Protein AF-A0A0F9C3N3-F1 (afdb_monomer_lite)

pLDDT: mean 95.1, std 3.67, range [66.19, 98.25]

Secondary structure (DSSP, 8-state):
-HHHHHHTT-HHHHHHHHHHHHHHHHHHHHHHHHHGGG-TT---GGGTS--SS---TTT----EEEEEEEEETTEEEEEEEETTS-EEE-SS-S--HHHHHT---PPP-

Sequence (109 aa):
GLWRRCITGDKTALNEMLRYNQGDVRTLEELYVMLRPWIKSHPNMGLYVNSDSEVCPNCGGSELHWKGSYYTPAGKYRSFRCRCGAIGRSRLSGLDKEQRKNLTISVAR

Radius of gyration: 20.92 Å; chains: 1; bounding box: 50×30×50 Å

Foldseek 3Di:
DLVVCVVVPPPVSVVVVVVVVVVVCVVCVVVCLLCQLVDPPAAQCCVVDPDPADAGGRPRHRQWAFDDWDDDLQFIWTWTAHPSRHIDTDPDGPDDPVSNVPHDGDDDD

Organism: NCBI:txid412755

Structure (mmCIF, N/CA/C/O backbone):
data_AF-A0A0F9C3N3-F1
#
_entry.id   AF-A0A0F9C3N3-F1
#
loop_
_atom_site.group_PDB
_atom_site.id
_atom_site.type_symbol
_atom_site.label_atom_id
_atom_site.label_alt_id
_atom_site.label_comp_id
_atom_site.label_asym_id
_atom_site.label_entity_id
_atom_site.label_seq_id
_atom_site.pdbx_PDB_ins_code
_atom_site.Cartn_x
_atom_site.Cartn_y
_atom_site.Cartn_z
_atom_site.occupancy
_atom_site.B_iso_or_equiv
_atom_site.auth_seq_id
_atom_site.auth_comp_id
_atom_site.auth_asym_id
_atom_site.auth_atom_id
_atom_site.pdbx_PDB_model_num
ATOM 1 N N . GLY A 1 1 ? -14.667 8.627 29.059 1.00 91.56 1 GLY A N 1
ATOM 2 C CA . GLY A 1 1 ? -15.054 8.335 27.663 1.00 91.56 1 GLY A CA 1
ATOM 3 C C . GLY A 1 1 ? -15.106 6.837 27.433 1.00 91.56 1 GLY A C 1
ATOM 4 O O . GLY A 1 1 ? -14.368 6.122 28.107 1.00 91.56 1 GLY A O 1
ATOM 5 N N . LEU A 1 2 ? -15.958 6.381 26.508 1.00 94.88 2 LEU A N 1
ATOM 6 C CA . LEU A 1 2 ? -16.224 4.961 26.227 1.00 94.88 2 LEU A CA 1
ATOM 7 C C . LEU A 1 2 ? -14.937 4.140 26.029 1.00 94.88 2 LEU A C 1
ATOM 9 O O . LEU A 1 2 ? -14.725 3.146 26.718 1.00 94.88 2 LEU A O 1
ATOM 13 N N . TRP A 1 3 ? -14.030 4.637 25.187 1.00 94.38 3 TRP A N 1
ATOM 14 C CA . TRP A 1 3 ? -12.734 4.021 24.885 1.00 94.38 3 TRP A CA 1
ATOM 15 C C . TRP A 1 3 ? -11.855 3.790 26.119 1.00 94.38 3 TRP A C 1
ATOM 17 O O . TRP A 1 3 ? -11.323 2.701 26.304 1.00 94.38 3 TRP A O 1
ATOM 27 N N . ARG A 1 4 ? -11.748 4.781 27.015 1.00 97.69 4 ARG A N 1
ATOM 28 C CA . ARG A 1 4 ? -10.952 4.652 28.249 1.00 97.69 4 ARG A CA 1
ATOM 29 C C . ARG A 1 4 ? -11.504 3.550 29.161 1.00 97.69 4 ARG A C 1
ATOM 31 O O . ARG A 1 4 ? -10.716 2.803 29.724 1.00 97.69 4 ARG A O 1
ATOM 38 N N . ARG A 1 5 ? -12.834 3.430 29.276 1.00 97.94 5 ARG A N 1
ATOM 39 C CA . ARG A 1 5 ? -13.481 2.370 30.074 1.00 97.94 5 ARG A CA 1
ATOM 40 C C . ARG A 1 5 ? -13.274 0.980 29.463 1.00 97.94 5 ARG A C 1
ATOM 42 O O . ARG A 1 5 ? -13.073 0.016 30.194 1.00 97.94 5 ARG A O 1
ATOM 49 N N . CYS A 1 6 ? -13.276 0.884 28.131 1.00 97.75 6 CYS A N 1
ATOM 50 C CA . CYS A 1 6 ? -12.969 -0.367 27.433 1.00 97.75 6 CYS A CA 1
ATOM 51 C C . CYS A 1 6 ? -11.539 -0.834 27.730 1.00 97.75 6 CYS A C 1
ATOM 53 O O . CYS A 1 6 ? -11.335 -2.004 28.035 1.00 97.75 6 CYS A O 1
ATOM 55 N N . ILE A 1 7 ? -10.563 0.084 27.710 1.00 97.19 7 ILE A N 1
ATOM 56 C CA . ILE A 1 7 ? -9.154 -0.222 28.019 1.00 97.19 7 ILE A CA 1
ATOM 57 C C . ILE A 1 7 ? -8.997 -0.768 29.445 1.00 97.19 7 ILE A C 1
ATOM 59 O O . ILE A 1 7 ? -8.188 -1.660 29.673 1.00 97.19 7 ILE A O 1
ATOM 63 N N . THR A 1 8 ? -9.786 -0.273 30.400 1.00 97.50 8 THR A N 1
ATOM 64 C CA . THR A 1 8 ? -9.770 -0.758 31.789 1.00 97.50 8 THR A CA 1
ATOM 65 C C . THR A 1 8 ? -10.612 -2.020 32.016 1.00 97.50 8 THR A C 1
ATOM 67 O O . THR A 1 8 ? -10.738 -2.458 33.154 1.00 97.50 8 THR A O 1
ATOM 70 N N . GLY A 1 9 ? -11.208 -2.605 30.969 1.00 97.00 9 GLY A N 1
ATOM 71 C CA . GLY A 1 9 ? -11.948 -3.869 31.055 1.00 97.00 9 GLY A CA 1
ATOM 72 C C . GLY A 1 9 ? -13.383 -3.767 31.583 1.00 97.00 9 GLY A C 1
ATOM 73 O O . GLY A 1 9 ? -13.951 -4.777 31.998 1.00 97.00 9 GLY A O 1
ATOM 74 N N . ASP A 1 10 ? -13.995 -2.578 31.575 1.00 98.25 10 ASP A N 1
ATOM 75 C CA . ASP A 1 10 ? -15.405 -2.412 31.948 1.00 98.25 10 ASP A CA 1
ATOM 76 C C . ASP A 1 10 ? -16.307 -3.190 30.970 1.00 98.25 10 ASP A C 1
ATOM 78 O O . ASP A 1 10 ? -16.443 -2.828 29.798 1.00 98.25 10 ASP A O 1
ATOM 82 N N . LYS A 1 11 ? -16.942 -4.262 31.463 1.00 98.12 11 LYS A N 1
ATOM 83 C CA . LYS A 1 11 ? -17.799 -5.152 30.664 1.00 98.12 11 LYS A CA 1
ATOM 84 C C . LYS A 1 11 ? -18.973 -4.422 30.015 1.00 98.12 11 LYS A C 1
ATOM 86 O O . LYS A 1 11 ? -19.327 -4.731 28.880 1.00 98.12 11 LYS A O 1
ATOM 91 N N . THR A 1 12 ? -19.572 -3.458 30.708 1.00 97.88 12 THR A N 1
ATOM 92 C CA . THR A 1 12 ? -20.707 -2.695 30.178 1.00 97.88 12 THR A CA 1
ATOM 93 C C . THR A 1 12 ? -20.246 -1.814 29.023 1.00 97.88 12 THR A C 1
ATOM 95 O O . THR A 1 12 ? -20.877 -1.804 27.968 1.00 97.88 12 THR A O 1
ATOM 98 N N . ALA A 1 13 ? -19.098 -1.150 29.180 1.00 98.06 13 ALA A N 1
ATOM 99 C CA . ALA A 1 13 ? -18.490 -0.353 28.118 1.00 98.06 13 ALA A CA 1
ATOM 100 C C . ALA A 1 13 ? -18.079 -1.205 26.903 1.00 98.06 13 ALA A C 1
ATOM 102 O O . ALA A 1 13 ? -18.280 -0.784 25.767 1.00 98.06 13 ALA A O 1
ATOM 103 N N . LEU A 1 14 ? -17.538 -2.406 27.125 1.00 98.06 14 LEU A N 1
ATOM 104 C CA . LEU A 1 14 ? -17.178 -3.332 26.047 1.00 98.06 14 LEU A CA 1
ATOM 105 C C . LEU A 1 14 ? -18.409 -3.799 25.257 1.00 98.06 14 LEU A C 1
ATOM 107 O O . LEU A 1 14 ? -18.368 -3.823 24.029 1.00 98.06 14 LEU A O 1
ATOM 111 N N . ASN A 1 15 ? -19.517 -4.107 25.937 1.00 98.00 15 ASN A N 1
ATOM 112 C CA . ASN A 1 15 ? -20.776 -4.477 25.283 1.00 98.00 15 ASN A CA 1
ATOM 113 C C . ASN A 1 15 ? -21.365 -3.318 24.463 1.00 98.00 15 ASN A C 1
ATOM 115 O O . ASN A 1 15 ? -21.854 -3.528 23.352 1.00 98.00 15 ASN A O 1
ATOM 119 N N . GLU A 1 16 ? -21.294 -2.094 24.991 1.00 97.38 16 GLU A N 1
ATOM 120 C CA . GLU A 1 16 ? -21.704 -0.875 24.286 1.00 97.38 16 GLU A CA 1
ATOM 121 C C . GLU A 1 16 ? -20.854 -0.656 23.022 1.00 97.38 16 GLU A C 1
ATOM 123 O O . GLU A 1 16 ? -21.399 -0.481 21.931 1.00 97.38 16 GLU A O 1
ATOM 128 N N . MET A 1 17 ? -19.527 -0.763 23.147 1.00 97.00 17 MET A N 1
ATOM 129 C CA . MET A 1 17 ? -18.583 -0.636 22.033 1.00 97.00 17 MET A CA 1
ATOM 130 C C . MET A 1 17 ? -18.803 -1.713 20.962 1.00 97.00 17 MET A C 1
ATOM 132 O O . MET A 1 17 ? -18.757 -1.416 19.770 1.00 97.00 17 MET A O 1
ATOM 136 N N . LEU A 1 18 ? -19.073 -2.958 21.366 1.00 96.31 18 LEU A N 1
ATOM 137 C CA . LEU A 1 18 ? -19.377 -4.047 20.440 1.00 96.31 18 LEU A CA 1
ATOM 138 C C . LEU A 1 18 ? -20.634 -3.745 19.619 1.00 96.31 18 LEU A C 1
ATOM 140 O O . LEU A 1 18 ? -20.596 -3.847 18.394 1.00 96.31 18 LEU A O 1
ATOM 144 N N . ARG A 1 19 ? -21.735 -3.352 20.274 1.00 95.62 19 ARG A N 1
ATOM 145 C CA . ARG A 1 19 ? -22.994 -3.023 19.586 1.00 95.62 19 ARG A CA 1
ATOM 146 C C . ARG A 1 19 ? -22.807 -1.862 18.608 1.00 95.62 19 ARG A C 1
ATOM 148 O O . ARG A 1 19 ? -23.320 -1.933 17.495 1.00 95.62 19 ARG A O 1
ATOM 155 N N . TYR A 1 20 ? -22.072 -0.828 19.013 1.00 94.00 20 TYR A N 1
ATOM 156 C CA . TYR A 1 20 ? -21.741 0.308 18.156 1.00 94.00 20 TYR A CA 1
ATOM 157 C C . TYR A 1 20 ? -20.942 -0.143 16.916 1.00 94.00 20 TYR A C 1
ATOM 159 O O . TYR A 1 20 ? -21.389 0.046 15.786 1.00 94.00 20 TYR A O 1
ATOM 167 N N . ASN A 1 21 ? -19.831 -0.861 17.116 1.00 94.50 21 ASN A N 1
ATOM 168 C CA . ASN A 1 21 ? -18.951 -1.287 16.023 1.00 94.50 21 ASN A CA 1
ATOM 169 C C . ASN A 1 21 ? -19.601 -2.297 15.062 1.00 94.50 21 ASN A C 1
ATOM 171 O O . ASN A 1 21 ? -19.241 -2.345 13.889 1.00 94.50 21 ASN A O 1
ATOM 175 N N . GLN A 1 22 ? -20.569 -3.099 15.519 1.00 95.19 22 GLN A N 1
ATOM 176 C CA . GLN A 1 22 ? -21.353 -3.967 14.631 1.00 95.19 22 GLN A CA 1
ATOM 177 C C . GLN A 1 22 ? -22.152 -3.165 13.590 1.00 95.19 22 GLN A C 1
ATOM 179 O O . GLN A 1 22 ? -22.286 -3.613 12.450 1.00 95.19 22 GLN A O 1
ATOM 184 N N . GLY A 1 23 ? -22.677 -1.996 13.970 1.00 93.56 23 GLY A N 1
ATOM 185 C CA . GLY A 1 23 ? -23.342 -1.069 13.052 1.00 93.56 23 GLY A CA 1
ATOM 186 C C . GLY A 1 23 ? -22.356 -0.403 12.092 1.00 93.56 23 GLY A C 1
ATOM 187 O O . GLY A 1 23 ? -22.612 -0.367 10.886 1.00 93.56 23 GLY A O 1
ATOM 188 N N . ASP A 1 24 ? -21.206 0.040 12.606 1.00 93.56 24 ASP A N 1
ATOM 189 C CA . ASP A 1 24 ? -20.147 0.661 11.802 1.00 93.56 24 ASP A CA 1
ATOM 190 C C . ASP A 1 24 ? -19.626 -0.284 10.717 1.00 93.56 24 ASP A C 1
ATOM 192 O O . ASP A 1 24 ? -19.532 0.122 9.564 1.00 93.56 24 ASP A O 1
ATOM 196 N N . VAL A 1 25 ? -19.356 -1.555 11.038 1.00 92.88 25 VAL A N 1
ATOM 197 C CA . VAL A 1 25 ? -18.879 -2.535 10.043 1.00 92.88 25 VAL A CA 1
ATOM 198 C C . VAL A 1 25 ? -19.839 -2.635 8.860 1.00 92.88 25 VAL A C 1
ATOM 200 O O . VAL A 1 25 ? -19.401 -2.571 7.717 1.00 92.88 25 VAL A O 1
ATOM 203 N N . ARG A 1 26 ? -21.148 -2.739 9.121 1.00 91.81 26 ARG A N 1
ATOM 204 C CA . ARG A 1 26 ? -22.164 -2.843 8.061 1.00 91.81 26 ARG A CA 1
ATOM 205 C C . ARG A 1 26 ? -22.282 -1.557 7.250 1.00 91.81 26 ARG A C 1
ATOM 207 O O . ARG A 1 26 ? -22.450 -1.607 6.041 1.00 91.81 26 ARG A O 1
ATOM 214 N N . THR A 1 27 ? -22.201 -0.411 7.918 1.00 93.56 27 THR A N 1
ATOM 215 C CA . THR A 1 27 ? -22.389 0.900 7.282 1.00 93.56 27 THR A CA 1
ATOM 216 C C . THR A 1 27 ? -21.166 1.314 6.461 1.00 93.56 27 THR A C 1
ATOM 218 O O . THR A 1 27 ? -21.293 1.984 5.441 1.00 93.56 27 THR A O 1
ATOM 221 N N . LEU A 1 28 ? -19.967 0.924 6.898 1.00 95.88 28 LEU A N 1
ATOM 222 C CA . LEU A 1 28 ? -18.700 1.369 6.320 1.00 95.88 28 LEU A CA 1
ATOM 223 C C . LEU A 1 28 ? -18.066 0.347 5.375 1.00 95.88 28 LEU A C 1
ATOM 225 O O . LEU A 1 28 ? -17.009 0.637 4.822 1.00 95.88 28 LEU A O 1
ATOM 229 N N . GLU A 1 29 ? -18.673 -0.820 5.159 1.00 94.62 29 GLU A N 1
ATOM 230 C CA . GLU A 1 29 ? -18.131 -1.846 4.260 1.00 94.62 29 GLU A CA 1
ATOM 231 C C . GLU A 1 29 ? -17.955 -1.315 2.829 1.00 94.62 29 GLU A C 1
ATOM 233 O O . GLU A 1 29 ? -16.866 -1.401 2.254 1.00 94.62 29 GLU A O 1
ATOM 238 N N . GLU A 1 30 ? -18.992 -0.691 2.271 1.00 93.88 30 GLU A N 1
ATOM 239 C CA . GLU A 1 30 ? -18.935 -0.104 0.928 1.00 93.88 30 GLU A CA 1
ATOM 240 C C . GLU A 1 30 ? -17.903 1.023 0.857 1.00 93.88 30 GLU A C 1
ATOM 242 O O . GLU A 1 30 ? -17.111 1.103 -0.087 1.00 93.88 30 GLU A O 1
ATOM 247 N N . LEU A 1 31 ? -17.850 1.861 1.898 1.00 95.50 31 LEU A N 1
ATOM 248 C CA . LEU A 1 31 ? -16.855 2.921 1.996 1.00 95.50 31 LEU A CA 1
ATOM 249 C C . LEU A 1 31 ? -15.436 2.349 2.057 1.00 95.50 31 LEU A C 1
ATOM 251 O O . LEU A 1 31 ? -14.544 2.862 1.386 1.00 95.50 31 LEU A O 1
ATOM 255 N N . TYR A 1 32 ? -15.215 1.272 2.806 1.00 95.38 32 TYR A N 1
ATOM 256 C CA . TYR A 1 32 ? -13.934 0.579 2.859 1.00 95.38 32 TYR A CA 1
ATOM 257 C C . TYR A 1 32 ? -13.536 0.038 1.483 1.00 95.38 32 TYR A C 1
ATOM 259 O O . TYR A 1 32 ? -12.399 0.234 1.051 1.00 95.38 32 TYR A O 1
ATOM 267 N N . VAL A 1 33 ? -14.465 -0.595 0.760 1.00 94.44 33 VAL A N 1
ATOM 268 C CA . VAL A 1 33 ? -14.234 -1.103 -0.602 1.00 94.44 33 VAL A CA 1
ATOM 269 C C . VAL A 1 33 ? -13.870 0.024 -1.564 1.00 94.44 33 VAL A C 1
ATOM 271 O O . VAL A 1 33 ? -12.970 -0.159 -2.388 1.00 94.44 33 VAL A O 1
ATOM 274 N N . MET A 1 34 ? -14.517 1.184 -1.438 1.00 95.38 34 MET A N 1
ATOM 275 C CA . MET A 1 34 ? -14.145 2.375 -2.193 1.00 95.38 34 MET A CA 1
ATOM 276 C C . MET A 1 34 ? -12.758 2.863 -1.785 1.00 95.38 34 MET A C 1
ATOM 278 O O . MET A 1 34 ? -11.926 3.053 -2.656 1.00 95.38 34 MET A O 1
ATOM 282 N N . LEU A 1 35 ? -12.465 3.012 -0.492 1.00 96.56 35 LEU A N 1
ATOM 283 C CA . LEU A 1 35 ? -11.239 3.649 -0.002 1.00 96.56 35 LEU A CA 1
ATOM 284 C C . LEU A 1 35 ? -9.980 2.773 -0.065 1.00 96.56 35 LEU A C 1
ATOM 286 O O . LEU A 1 35 ? -8.874 3.316 -0.149 1.00 96.56 35 LEU A O 1
ATOM 290 N N . ARG A 1 36 ? -10.104 1.437 -0.060 1.00 96.06 36 ARG A N 1
ATOM 291 C CA . ARG A 1 36 ? -8.958 0.504 -0.031 1.00 96.06 36 ARG A CA 1
ATOM 292 C C . ARG A 1 36 ? -7.848 0.768 -1.059 1.00 96.06 36 ARG A C 1
ATOM 294 O O . ARG A 1 36 ? -6.700 0.509 -0.703 1.00 96.06 36 ARG A O 1
ATOM 301 N N . PRO A 1 37 ? -8.089 1.284 -2.286 1.00 96.94 37 PRO A N 1
ATOM 302 C CA . PRO A 1 37 ? -7.025 1.605 -3.238 1.00 96.94 37 PRO A CA 1
ATOM 303 C C . PRO A 1 37 ? -6.063 2.693 -2.749 1.00 96.94 37 PRO A C 1
ATOM 305 O O . PRO A 1 37 ? -4.929 2.756 -3.219 1.00 96.94 37 PRO A O 1
ATOM 308 N N . TRP A 1 38 ? -6.513 3.541 -1.820 1.00 96.50 38 TRP A N 1
ATOM 309 C CA . TRP A 1 38 ? -5.760 4.667 -1.265 1.00 96.50 38 TRP A CA 1
ATOM 310 C C . TRP A 1 38 ? -5.202 4.395 0.141 1.00 96.50 38 TRP A C 1
ATOM 312 O O . TRP A 1 38 ? -4.418 5.196 0.655 1.00 96.50 38 TRP A O 1
ATOM 322 N N . ILE A 1 39 ? -5.565 3.268 0.767 1.00 95.69 39 ILE A N 1
ATOM 323 C CA . ILE A 1 39 ? -5.059 2.882 2.090 1.00 95.69 39 ILE A CA 1
ATOM 324 C C . ILE A 1 39 ? -3.577 2.506 1.982 1.00 95.69 39 ILE A C 1
ATOM 326 O O . ILE A 1 39 ? -3.195 1.550 1.302 1.00 95.69 39 ILE A O 1
ATOM 330 N N . LYS A 1 40 ? -2.727 3.251 2.694 1.00 93.00 40 LYS A N 1
ATOM 331 C CA . LYS A 1 40 ? -1.301 2.932 2.837 1.00 93.00 40 LYS A CA 1
ATOM 332 C C . LYS A 1 40 ? -1.147 1.659 3.671 1.00 93.00 40 LYS A C 1
ATOM 334 O O . LYS A 1 40 ? -1.825 1.507 4.681 1.00 93.00 40 LYS A O 1
ATOM 339 N N . SER A 1 41 ? -0.241 0.773 3.264 1.00 92.38 41 SER A N 1
ATOM 340 C CA . SER A 1 41 ? 0.010 -0.507 3.949 1.00 92.38 41 SER A CA 1
ATOM 341 C C . SER A 1 41 ? -1.226 -1.413 4.059 1.00 92.38 41 SER A C 1
ATOM 343 O O . SER A 1 41 ? -1.369 -2.154 5.029 1.00 92.38 41 SER A O 1
ATOM 345 N N . HIS A 1 42 ? -2.125 -1.358 3.069 1.00 95.75 42 HIS A N 1
ATOM 346 C CA . HIS A 1 42 ? -3.243 -2.299 2.965 1.00 95.75 42 HIS A CA 1
ATOM 347 C C . HIS A 1 42 ? -2.723 -3.753 2.895 1.00 95.75 42 HIS A C 1
ATOM 349 O O . HIS A 1 42 ? -1.692 -3.986 2.249 1.00 95.75 42 HIS A O 1
ATOM 355 N N . PRO A 1 43 ? -3.376 -4.725 3.569 1.00 95.25 43 PRO A N 1
ATOM 356 C CA . PRO A 1 43 ? -2.978 -6.126 3.503 1.00 95.25 43 PRO A CA 1
ATOM 357 C C . PRO A 1 43 ? -2.878 -6.607 2.060 1.00 95.25 43 PRO A C 1
ATOM 359 O O . PRO A 1 43 ? -3.801 -6.426 1.276 1.00 95.25 43 PRO A O 1
ATOM 362 N N . ASN A 1 44 ? -1.769 -7.254 1.706 1.00 95.94 44 ASN A N 1
ATOM 363 C CA . ASN A 1 44 ? -1.591 -7.723 0.340 1.00 95.94 44 ASN A CA 1
ATOM 364 C C . ASN A 1 44 ? -2.545 -8.891 0.048 1.00 95.94 44 ASN A C 1
ATOM 366 O O . ASN A 1 44 ? -2.265 -10.035 0.403 1.00 95.94 44 ASN A O 1
ATOM 370 N N . MET A 1 45 ? -3.648 -8.596 -0.639 1.00 96.44 45 MET A N 1
ATOM 371 C CA . MET A 1 45 ? -4.670 -9.559 -1.043 1.00 96.44 45 MET A CA 1
ATOM 372 C C . MET A 1 45 ? -4.113 -10.679 -1.920 1.00 96.44 45 MET A C 1
ATOM 374 O O . MET A 1 45 ? -4.641 -11.784 -1.887 1.00 96.44 45 MET A O 1
ATOM 378 N N . GLY A 1 46 ? -3.012 -10.444 -2.639 1.00 95.38 46 GLY A N 1
ATOM 379 C CA . GLY A 1 46 ? -2.340 -11.482 -3.421 1.00 95.38 46 GLY A CA 1
ATOM 380 C C . GLY A 1 46 ? -1.777 -12.637 -2.587 1.00 95.38 46 GLY A C 1
ATOM 381 O O . GLY A 1 46 ? -1.477 -13.679 -3.149 1.00 95.38 46 GLY A O 1
ATOM 382 N N . LEU A 1 47 ? -1.659 -12.487 -1.262 1.00 94.88 47 LEU A N 1
ATOM 383 C CA . LEU A 1 47 ? -1.305 -13.592 -0.359 1.00 94.88 47 LEU A CA 1
ATOM 384 C C . LEU A 1 47 ? -2.481 -14.535 -0.067 1.00 94.88 47 LEU A C 1
ATOM 386 O O . LEU A 1 47 ? -2.261 -15.652 0.387 1.00 94.88 47 LEU A O 1
ATOM 390 N N . TYR A 1 48 ? -3.714 -14.077 -0.289 1.00 95.38 48 TYR A N 1
ATOM 391 C CA . TYR A 1 48 ? -4.944 -14.783 0.086 1.00 95.38 48 TYR A CA 1
ATOM 392 C C . TYR A 1 48 ? -5.779 -15.211 -1.125 1.00 95.38 48 TYR A C 1
ATOM 394 O O . TYR A 1 48 ? -6.820 -15.845 -0.970 1.00 95.38 48 TYR A O 1
ATOM 402 N N . VAL A 1 49 ? -5.339 -14.853 -2.332 1.00 93.50 49 VAL A N 1
ATOM 403 C CA . VAL A 1 49 ? -5.980 -15.227 -3.592 1.00 93.50 49 VAL A CA 1
ATOM 404 C C . VAL A 1 49 ? -5.104 -16.277 -4.265 1.00 93.50 49 VAL A C 1
ATOM 406 O O . VAL A 1 49 ? -3.958 -15.996 -4.608 1.00 93.50 49 VAL A O 1
ATOM 409 N N . ASN A 1 50 ? -5.645 -17.477 -4.479 1.00 90.88 50 ASN A N 1
ATOM 410 C CA . ASN A 1 50 ? -4.980 -18.510 -5.274 1.00 90.88 50 ASN A CA 1
ATOM 411 C C . ASN A 1 50 ? -5.020 -18.099 -6.752 1.00 90.88 50 ASN A C 1
ATOM 413 O O . ASN A 1 50 ? -6.039 -18.263 -7.419 1.00 90.88 50 ASN A O 1
ATOM 417 N N . SER A 1 51 ? -3.929 -17.513 -7.239 1.00 90.19 51 SER A N 1
ATOM 418 C CA . SER A 1 51 ? -3.784 -17.038 -8.614 1.00 90.19 51 SER A CA 1
ATOM 419 C C . SER A 1 51 ? -2.382 -17.345 -9.128 1.00 90.19 51 SER A C 1
ATOM 421 O O . SER A 1 51 ? -1.399 -16.992 -8.481 1.00 90.19 51 SER A O 1
ATOM 423 N N . ASP A 1 52 ? -2.296 -17.906 -10.334 1.00 91.69 52 ASP A N 1
ATOM 424 C CA . ASP A 1 52 ? -1.031 -18.095 -11.063 1.00 91.69 52 ASP A CA 1
ATOM 425 C C . ASP A 1 52 ? -0.584 -16.822 -11.811 1.00 91.69 52 ASP A C 1
ATOM 427 O O . ASP A 1 52 ? 0.420 -16.806 -12.520 1.00 91.69 52 ASP A O 1
ATOM 431 N N . SER A 1 53 ? -1.352 -15.737 -11.684 1.00 92.44 53 SER A N 1
ATOM 432 C CA . SER A 1 53 ? -1.134 -14.452 -12.355 1.00 92.44 53 SER A CA 1
ATOM 433 C C . SER A 1 53 ? -0.897 -13.307 -11.370 1.00 92.44 53 SER A C 1
ATOM 435 O O . SER A 1 53 ? -1.304 -13.368 -10.207 1.00 92.44 53 SER A O 1
ATOM 437 N N . GLU A 1 54 ? -0.280 -12.224 -11.856 1.00 95.12 54 GLU A N 1
ATOM 438 C CA . GLU A 1 54 ? -0.116 -10.978 -11.099 1.00 95.12 54 GLU A CA 1
ATOM 439 C C . GLU A 1 54 ? -1.488 -10.382 -10.733 1.00 95.12 54 GLU A C 1
ATOM 441 O O . GLU A 1 54 ? -2.311 -10.104 -11.607 1.00 95.12 54 GLU A O 1
ATOM 446 N N . VAL A 1 55 ? -1.716 -10.139 -9.440 1.00 97.31 55 VAL A N 1
ATOM 447 C CA . VAL A 1 55 ? -2.954 -9.539 -8.922 1.00 97.31 55 VAL A CA 1
ATOM 448 C C . VAL A 1 55 ? -2.686 -8.255 -8.147 1.00 97.31 55 VAL A C 1
ATOM 450 O O . VAL A 1 55 ? -1.595 -8.013 -7.627 1.00 97.31 55 VAL A O 1
ATOM 453 N N . CYS A 1 56 ? -3.708 -7.410 -8.060 1.00 97.38 56 CYS A N 1
ATOM 454 C CA . CYS A 1 56 ? -3.661 -6.181 -7.288 1.00 97.38 56 CYS A CA 1
ATOM 455 C C . CYS A 1 56 ? -3.537 -6.500 -5.788 1.00 97.38 56 CYS A C 1
ATOM 457 O O . CYS A 1 56 ? -4.386 -7.220 -5.258 1.00 97.38 56 CYS A O 1
ATOM 459 N N . PRO A 1 57 ? -2.574 -5.904 -5.062 1.00 97.00 57 PRO A N 1
ATOM 460 C CA . PRO A 1 57 ? -2.440 -6.132 -3.630 1.00 97.00 57 PRO A CA 1
ATOM 461 C C . PRO A 1 57 ? -3.618 -5.562 -2.833 1.00 97.00 57 PRO A C 1
ATOM 463 O O . PRO A 1 57 ? -3.869 -6.044 -1.743 1.00 97.00 57 PRO A O 1
ATOM 466 N N . ASN A 1 58 ? -4.367 -4.587 -3.362 1.00 97.56 58 ASN A N 1
ATOM 467 C CA . ASN A 1 58 ? -5.470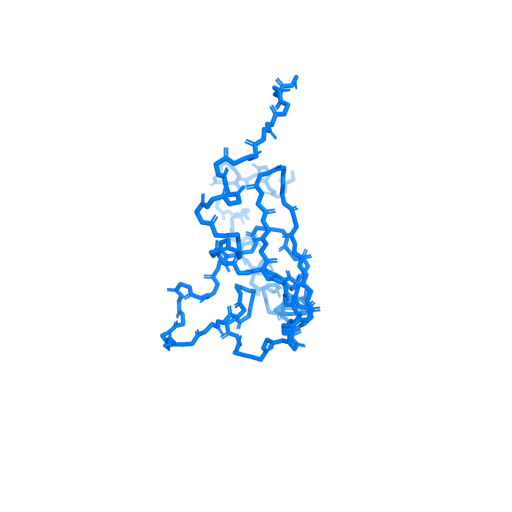 -3.958 -2.631 1.00 97.56 58 ASN A CA 1
ATOM 468 C C . ASN A 1 58 ? -6.818 -4.664 -2.827 1.00 97.56 58 ASN A C 1
ATOM 470 O O . ASN A 1 58 ? -7.668 -4.602 -1.946 1.00 97.56 58 ASN A O 1
ATOM 474 N N . CYS A 1 59 ? -7.065 -5.285 -3.986 1.00 96.81 59 CYS A N 1
ATOM 475 C CA . CYS A 1 59 ? -8.364 -5.910 -4.280 1.00 96.81 59 CYS A CA 1
ATOM 476 C C . CYS A 1 59 ? -8.301 -7.368 -4.741 1.00 96.81 59 CYS A C 1
ATOM 478 O O . CYS A 1 59 ? -9.354 -7.971 -4.904 1.00 96.81 59 CYS A O 1
ATOM 480 N N . GLY A 1 60 ? -7.116 -7.922 -5.006 1.00 96.69 60 GLY A N 1
ATOM 481 C CA . GLY A 1 60 ? -6.961 -9.284 -5.526 1.00 96.69 60 GLY A CA 1
ATOM 482 C C . GLY A 1 60 ? -7.327 -9.465 -7.006 1.00 96.69 60 GLY A C 1
ATOM 483 O O . GLY A 1 60 ? -7.172 -10.557 -7.535 1.00 96.69 60 GLY A O 1
ATOM 484 N N . GLY A 1 61 ? -7.789 -8.417 -7.696 1.00 96.25 61 GLY A N 1
ATOM 485 C CA . GLY A 1 61 ? -8.143 -8.486 -9.116 1.00 96.25 61 GLY A CA 1
ATOM 486 C C . GLY A 1 61 ? -6.921 -8.548 -10.038 1.00 96.25 61 GLY A C 1
ATOM 487 O O . GLY A 1 61 ? -5.903 -7.911 -9.765 1.00 96.25 61 GLY A O 1
ATOM 488 N N . SER A 1 62 ? -7.043 -9.265 -11.156 1.00 95.94 62 SER A N 1
ATOM 489 C CA . SER A 1 62 ? -5.995 -9.448 -12.179 1.00 95.94 62 SER A CA 1
ATOM 490 C C . SER A 1 62 ? -5.951 -8.342 -13.241 1.00 95.94 62 SER A C 1
ATOM 492 O O . SER A 1 62 ? -5.062 -8.306 -14.091 1.00 95.94 62 SER A O 1
ATOM 494 N N . GLU A 1 63 ? -6.894 -7.402 -13.202 1.00 96.75 63 GLU A N 1
ATOM 495 C CA . GLU A 1 63 ? -6.996 -6.323 -14.181 1.00 96.75 63 GLU A CA 1
ATOM 496 C C . GLU A 1 63 ? -6.001 -5.195 -13.906 1.00 96.75 63 GLU A C 1
ATOM 498 O O . GLU A 1 63 ? -6.328 -4.160 -13.309 1.00 96.75 63 GLU A O 1
ATOM 503 N N . LEU A 1 64 ? -4.755 -5.437 -14.313 1.00 97.75 64 LEU A N 1
ATOM 504 C CA . LEU A 1 64 ? -3.617 -4.550 -14.112 1.00 97.75 64 LEU A CA 1
ATOM 505 C C . LEU A 1 64 ? -3.193 -3.897 -15.432 1.00 97.75 64 LEU A C 1
ATOM 507 O O . LEU A 1 64 ? -2.715 -4.556 -16.355 1.00 97.75 64 LEU A O 1
ATOM 511 N N . HIS A 1 65 ? -3.294 -2.571 -15.507 1.00 97.81 65 HIS A N 1
ATOM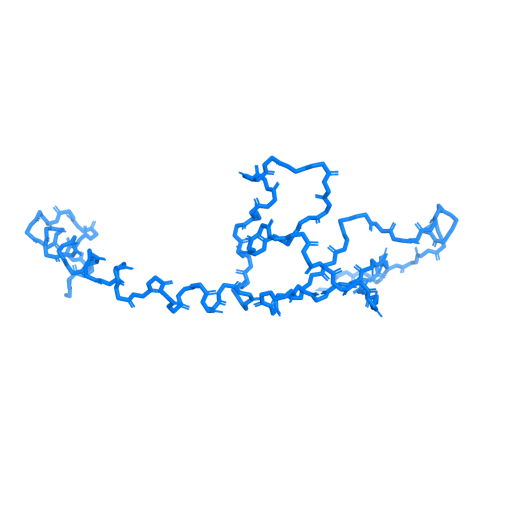 512 C CA . HIS A 1 65 ? -2.808 -1.802 -16.649 1.00 97.81 65 HIS A CA 1
ATOM 513 C C . HIS A 1 65 ? -1.366 -1.344 -16.412 1.00 97.81 65 HIS A C 1
ATOM 515 O O . HIS A 1 65 ? -1.118 -0.333 -15.750 1.00 97.81 65 HIS A O 1
ATOM 521 N N . TRP A 1 66 ? -0.407 -2.086 -16.966 1.00 97.25 66 TRP A N 1
ATOM 522 C CA . TRP A 1 66 ? 1.028 -1.809 -16.865 1.00 97.25 66 TRP A CA 1
ATOM 523 C C . TRP A 1 66 ? 1.484 -0.797 -17.920 1.00 97.25 66 TRP A C 1
ATOM 525 O O . TRP A 1 66 ? 1.629 -1.152 -19.088 1.00 97.25 66 TRP A O 1
ATOM 535 N N . LYS A 1 67 ? 1.718 0.460 -17.529 1.00 91.00 67 LYS A N 1
ATOM 536 C CA . LYS A 1 67 ? 2.140 1.523 -18.468 1.00 91.00 67 LYS A CA 1
ATOM 537 C C . LYS A 1 67 ? 3.234 2.459 -17.941 1.00 91.00 67 LYS A C 1
ATOM 539 O O . LYS A 1 67 ? 3.614 3.384 -18.650 1.00 91.00 67 LYS A O 1
ATOM 544 N N . GLY A 1 68 ? 3.757 2.242 -16.733 1.00 93.94 68 GLY A N 1
ATOM 545 C CA . GLY A 1 68 ? 4.740 3.148 -16.135 1.00 93.94 68 GLY A CA 1
ATOM 546 C C . GLY A 1 68 ? 5.957 2.457 -15.529 1.00 93.94 68 GLY A C 1
ATOM 547 O O . GLY A 1 68 ? 6.105 1.233 -15.558 1.00 93.94 68 GLY A O 1
ATOM 548 N N . SER A 1 69 ? 6.843 3.276 -14.966 1.00 96.88 69 SER A N 1
ATOM 549 C CA . SER A 1 69 ? 7.948 2.835 -14.117 1.00 96.88 69 SER A CA 1
ATOM 550 C C . SER A 1 69 ? 7.873 3.534 -12.762 1.00 96.88 69 SER A C 1
ATOM 552 O O . SER A 1 69 ? 7.548 4.715 -12.684 1.00 96.88 69 SER A O 1
ATOM 554 N N . TYR A 1 70 ? 8.187 2.802 -11.701 1.00 97.38 70 TYR A N 1
ATOM 555 C CA . TYR A 1 70 ? 8.397 3.323 -10.357 1.00 97.38 70 TYR A CA 1
ATOM 556 C C . TYR A 1 70 ? 9.877 3.210 -10.007 1.00 97.38 70 TYR A C 1
ATOM 558 O O . TYR A 1 70 ? 10.480 2.155 -10.216 1.00 97.38 70 TYR A O 1
ATOM 566 N N . TYR A 1 71 ? 10.448 4.277 -9.459 1.00 96.31 71 TYR A N 1
ATOM 567 C CA . TYR A 1 71 ? 11.865 4.353 -9.132 1.00 96.31 71 TYR A CA 1
ATOM 568 C C . TYR A 1 71 ? 12.068 4.466 -7.622 1.00 96.31 71 TYR A C 1
ATOM 570 O O . TYR A 1 71 ? 11.343 5.178 -6.931 1.00 96.31 71 TYR A O 1
ATOM 578 N N . THR A 1 72 ? 13.071 3.757 -7.121 1.00 94.56 72 THR A N 1
ATOM 579 C CA . THR A 1 72 ? 13.669 3.962 -5.796 1.00 94.56 72 THR A CA 1
ATOM 580 C C . THR A 1 72 ? 15.121 4.406 -5.995 1.00 94.56 72 THR A C 1
ATOM 582 O O . THR A 1 72 ? 15.616 4.303 -7.120 1.00 94.56 72 THR A O 1
ATOM 585 N N . PRO A 1 73 ? 15.849 4.842 -4.947 1.00 93.56 73 PRO A N 1
ATOM 586 C CA . PRO A 1 73 ? 17.238 5.289 -5.101 1.00 93.56 73 PRO A CA 1
ATOM 587 C C . PRO A 1 73 ? 18.162 4.298 -5.826 1.00 93.56 73 PRO A C 1
ATOM 589 O O . PRO A 1 73 ? 19.097 4.719 -6.492 1.00 93.56 73 PRO A O 1
ATOM 592 N N . ALA A 1 74 ? 17.879 2.992 -5.738 1.00 93.81 74 ALA A N 1
ATOM 593 C CA . ALA A 1 74 ? 18.645 1.943 -6.413 1.00 93.81 74 ALA A CA 1
ATOM 594 C C . ALA A 1 74 ? 17.774 0.927 -7.177 1.00 93.81 74 ALA A C 1
ATOM 596 O O . ALA A 1 74 ? 18.126 -0.248 -7.290 1.00 93.81 74 ALA A O 1
ATOM 597 N N . GLY A 1 75 ? 16.594 1.322 -7.663 1.00 95.56 75 GLY A N 1
ATOM 598 C CA . GLY A 1 75 ? 15.681 0.374 -8.302 1.00 95.56 75 GLY A CA 1
ATOM 599 C C . GLY A 1 75 ? 14.750 0.999 -9.327 1.00 95.56 75 GLY A C 1
ATOM 600 O O . GLY A 1 75 ? 1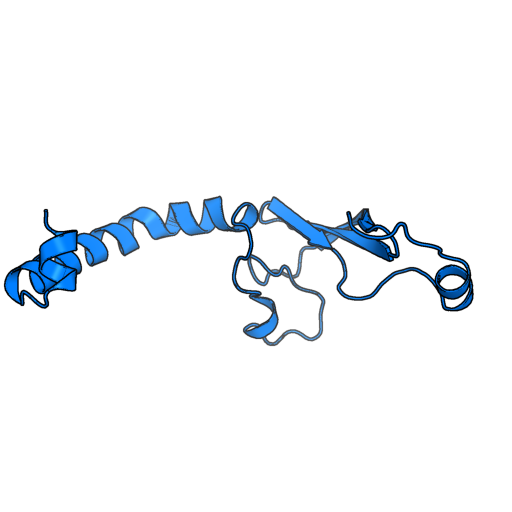4.314 2.135 -9.179 1.00 95.56 75 GLY A O 1
ATOM 601 N N . LYS A 1 76 ? 14.406 0.212 -10.349 1.00 97.44 76 LYS A N 1
ATOM 602 C CA . LYS A 1 76 ? 13.389 0.526 -11.355 1.00 97.44 76 LYS A CA 1
ATOM 603 C C . LYS A 1 76 ? 12.412 -0.636 -11.417 1.00 97.44 76 LYS A C 1
ATOM 605 O O . LYS A 1 76 ? 12.822 -1.774 -11.604 1.00 97.44 76 LYS A O 1
ATOM 610 N N . TYR A 1 77 ? 11.128 -0.359 -11.282 1.00 98.06 77 TYR A N 1
ATOM 611 C CA . TYR A 1 77 ? 10.062 -1.356 -11.242 1.00 98.06 77 TYR A CA 1
ATOM 612 C C . TYR A 1 77 ? 9.004 -0.983 -12.268 1.00 98.06 77 TYR A C 1
ATOM 614 O O . TYR A 1 77 ? 8.777 0.202 -12.501 1.00 98.06 77 TYR A O 1
ATOM 622 N N . ARG A 1 78 ? 8.323 -1.963 -12.862 1.00 97.62 78 ARG A N 1
ATOM 623 C CA . ARG A 1 78 ? 7.133 -1.668 -13.670 1.00 97.62 78 ARG A CA 1
ATOM 624 C C . ARG A 1 78 ? 6.055 -1.137 -12.731 1.00 97.62 78 ARG A C 1
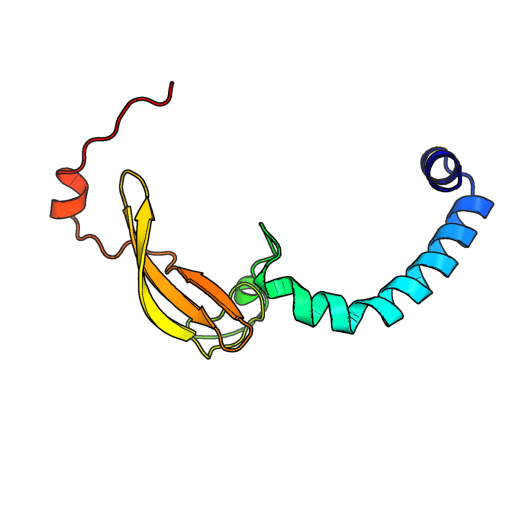ATOM 626 O O . ARG A 1 78 ? 5.938 -1.637 -11.615 1.00 97.62 78 ARG A O 1
ATOM 633 N N . SER A 1 79 ? 5.279 -0.148 -13.151 1.00 97.69 79 SER A N 1
ATOM 634 C CA . SER A 1 79 ? 4.113 0.319 -12.398 1.00 97.69 79 SER A CA 1
ATOM 635 C C . SER A 1 79 ? 2.819 0.034 -13.146 1.00 97.69 79 SER A C 1
ATOM 637 O O . SER A 1 79 ? 2.782 -0.001 -14.383 1.00 97.69 79 SER A O 1
ATOM 639 N N . PHE A 1 80 ? 1.759 -0.191 -12.375 1.00 97.75 80 PHE A N 1
ATOM 640 C CA . PHE A 1 80 ? 0.424 -0.462 -12.883 1.00 97.75 80 PHE A CA 1
ATOM 64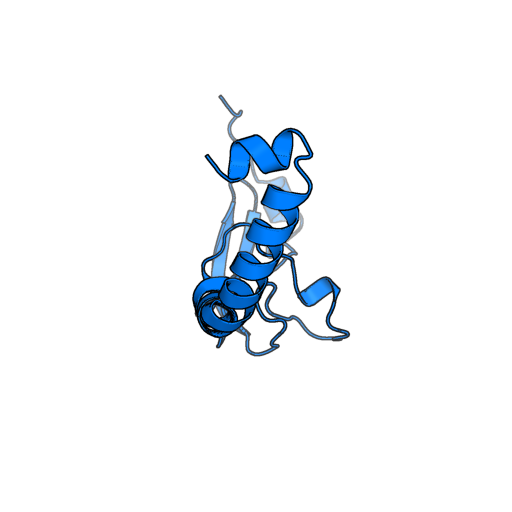1 C C . PHE A 1 80 ? -0.623 0.417 -12.212 1.00 97.75 80 PHE A C 1
ATOM 643 O O . PHE A 1 80 ? -0.448 0.879 -11.081 1.00 97.75 80 PHE A O 1
ATOM 650 N N . ARG A 1 81 ? -1.753 0.563 -12.904 1.00 97.69 81 ARG A N 1
ATOM 651 C CA . ARG A 1 81 ? -3.021 0.987 -12.316 1.00 97.69 81 ARG A CA 1
ATOM 652 C C . ARG A 1 81 ? -4.036 -0.143 -12.447 1.00 97.69 81 ARG A C 1
ATOM 654 O O . ARG A 1 81 ? -4.217 -0.678 -13.537 1.00 97.69 81 ARG A O 1
ATOM 661 N N . CYS A 1 82 ? -4.663 -0.527 -11.342 1.00 97.75 82 CYS A N 1
ATOM 662 C CA . CYS A 1 82 ? -5.714 -1.540 -11.331 1.00 97.75 82 CYS A CA 1
ATOM 663 C C . CYS A 1 82 ? -7.077 -0.912 -11.656 1.00 97.75 82 CYS A C 1
ATOM 665 O O . CYS A 1 82 ? -7.291 0.270 -11.370 1.00 97.75 82 CYS A O 1
ATOM 667 N N . ARG A 1 83 ? -8.026 -1.710 -12.167 1.00 97.31 83 ARG A N 1
ATOM 668 C CA . ARG A 1 83 ? -9.439 -1.314 -12.322 1.00 97.31 83 ARG A CA 1
ATOM 669 C C . ARG A 1 83 ? -10.051 -0.760 -11.028 1.00 97.31 83 ARG A C 1
ATOM 671 O O . ARG A 1 83 ? -10.833 0.178 -11.088 1.00 97.31 83 ARG A O 1
ATOM 678 N N . CYS A 1 84 ? -9.656 -1.269 -9.856 1.00 96.56 84 CYS A N 1
ATOM 679 C CA . CYS A 1 84 ? -10.137 -0.741 -8.572 1.00 96.56 84 CYS A CA 1
ATOM 680 C C . CYS A 1 84 ? -9.623 0.673 -8.245 1.00 96.56 84 CYS A C 1
ATOM 682 O O . CYS A 1 84 ? -10.032 1.243 -7.246 1.00 96.56 84 CYS A O 1
ATOM 684 N N . GLY A 1 85 ? -8.706 1.226 -9.045 1.00 96.56 85 GLY A N 1
ATOM 685 C CA . GLY A 1 85 ? -8.087 2.531 -8.826 1.00 96.56 85 GLY A CA 1
ATOM 686 C C . GLY A 1 85 ? -6.712 2.471 -8.163 1.00 96.56 85 GLY A C 1
ATOM 687 O O . GLY A 1 85 ? -6.000 3.474 -8.191 1.00 96.56 85 GLY A O 1
ATOM 688 N N . ALA A 1 86 ? -6.303 1.315 -7.626 1.00 97.44 86 ALA A N 1
ATOM 689 C CA . ALA A 1 86 ? -5.039 1.185 -6.906 1.00 97.44 86 ALA A CA 1
ATOM 690 C C . ALA A 1 86 ? -3.852 1.368 -7.852 1.00 97.44 86 ALA A C 1
ATOM 692 O O . ALA A 1 86 ? -3.853 0.863 -8.980 1.00 97.44 86 ALA A O 1
ATOM 693 N N . ILE A 1 87 ? -2.825 2.059 -7.368 1.00 96.69 87 ILE A N 1
ATOM 694 C CA . ILE A 1 87 ? -1.549 2.209 -8.060 1.00 96.69 87 ILE A CA 1
ATOM 695 C C . ILE A 1 87 ? -0.536 1.331 -7.341 1.00 96.69 87 ILE A C 1
ATOM 697 O O . ILE A 1 87 ? -0.380 1.413 -6.125 1.00 96.69 87 ILE A O 1
ATOM 701 N N . GLY A 1 88 ? 0.162 0.495 -8.100 1.00 96.06 88 GLY A N 1
ATOM 702 C CA . GLY A 1 88 ? 1.165 -0.406 -7.558 1.00 96.06 88 GLY A CA 1
ATOM 703 C C . GLY A 1 88 ? 2.336 -0.599 -8.505 1.00 96.06 88 GLY A C 1
ATOM 704 O O . GLY A 1 88 ? 2.455 0.054 -9.546 1.00 96.06 88 GLY A O 1
ATOM 705 N N . ARG A 1 89 ? 3.233 -1.503 -8.122 1.00 96.94 89 ARG A N 1
ATOM 706 C CA . ARG A 1 89 ? 4.428 -1.837 -8.894 1.00 96.94 89 ARG A CA 1
ATOM 707 C C . ARG A 1 89 ? 4.740 -3.321 -8.843 1.00 96.94 89 ARG A C 1
ATOM 709 O O . ARG A 1 89 ? 4.298 -4.016 -7.931 1.00 96.94 89 ARG A O 1
ATOM 716 N N . SER A 1 90 ? 5.568 -3.775 -9.775 1.00 96.88 90 SER A N 1
ATOM 717 C CA . SER A 1 90 ? 6.148 -5.111 -9.730 1.00 96.88 90 SER A CA 1
ATOM 718 C C . SER A 1 90 ? 6.998 -5.285 -8.469 1.00 96.88 90 SER A C 1
ATOM 720 O O . SER A 1 90 ? 7.685 -4.361 -8.011 1.00 96.88 90 SER A O 1
ATOM 722 N N . ARG A 1 91 ? 6.977 -6.500 -7.911 1.00 94.56 91 ARG A N 1
ATOM 723 C CA . ARG A 1 91 ? 7.853 -6.880 -6.795 1.00 94.56 91 ARG A CA 1
ATOM 724 C C . ARG A 1 91 ? 9.313 -6.933 -7.244 1.00 94.56 91 ARG A C 1
ATOM 726 O O . ARG A 1 91 ? 10.191 -6.438 -6.541 1.00 94.56 91 ARG A O 1
ATOM 733 N N . LEU A 1 92 ? 9.556 -7.519 -8.415 1.00 95.00 92 LEU A N 1
ATOM 734 C CA . LEU A 1 92 ? 10.886 -7.648 -8.999 1.00 95.00 92 LEU A CA 1
ATOM 735 C C . LEU A 1 92 ? 11.287 -6.373 -9.745 1.00 95.00 92 LEU A C 1
ATOM 737 O O . LEU A 1 92 ? 10.461 -5.741 -10.413 1.00 95.00 92 LEU A O 1
ATOM 741 N N . SER A 1 93 ? 12.563 -6.012 -9.607 1.00 95.81 93 SER A N 1
ATOM 742 C CA . SER A 1 93 ? 13.187 -4.911 -10.343 1.00 95.81 93 SER A CA 1
ATOM 743 C C . SER A 1 93 ? 13.310 -5.273 -11.821 1.00 95.81 93 SER A C 1
ATOM 745 O O . SER A 1 93 ? 13.677 -6.396 -12.160 1.00 95.81 93 SER A O 1
ATOM 747 N N . GLY A 1 94 ? 13.030 -4.302 -12.685 1.00 95.00 94 GLY A N 1
ATOM 748 C CA . GLY A 1 94 ? 13.250 -4.377 -14.126 1.00 95.00 94 GLY A CA 1
ATOM 749 C C . GLY A 1 94 ? 14.673 -4.014 -14.555 1.00 95.00 94 GLY A C 1
ATOM 750 O O . GLY A 1 94 ? 14.930 -3.978 -15.751 1.00 95.00 94 GLY A O 1
ATOM 751 N N . LEU A 1 95 ? 15.581 -3.712 -13.618 1.00 95.44 95 LEU A N 1
ATOM 752 C CA . LEU A 1 95 ? 17.004 -3.539 -13.927 1.00 95.44 95 LEU A CA 1
ATOM 753 C C . LEU A 1 95 ? 17.680 -4.893 -14.114 1.00 95.44 95 LEU A C 1
ATOM 755 O O . LEU A 1 95 ? 17.440 -5.803 -13.315 1.00 95.44 95 LEU A O 1
ATOM 759 N N . ASP A 1 96 ? 18.580 -5.004 -15.083 1.00 95.19 96 ASP A N 1
ATOM 760 C CA . ASP A 1 96 ? 19.440 -6.177 -15.237 1.00 95.19 96 ASP A CA 1
ATOM 761 C C . ASP A 1 96 ? 20.599 -6.196 -14.214 1.00 95.19 96 ASP A C 1
ATOM 763 O O . ASP A 1 96 ? 20.719 -5.331 -13.340 1.00 95.19 96 ASP A O 1
ATOM 767 N N . LYS A 1 97 ? 21.431 -7.242 -14.270 1.00 94.00 97 LYS A N 1
ATOM 768 C CA . LYS A 1 97 ? 22.532 -7.447 -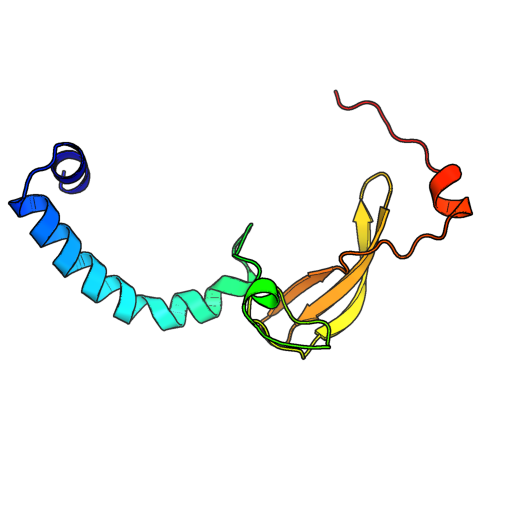13.320 1.00 94.00 97 LYS A CA 1
ATOM 769 C C . LYS A 1 97 ? 23.618 -6.374 -13.438 1.00 94.00 97 LYS A C 1
ATOM 771 O O . LYS A 1 97 ? 24.136 -5.948 -12.409 1.00 94.00 97 LYS A O 1
ATOM 776 N N . GLU A 1 98 ? 23.958 -5.950 -14.650 1.00 94.81 98 GLU A N 1
ATOM 777 C CA . GLU A 1 98 ? 25.044 -4.994 -14.885 1.00 94.81 98 GLU A CA 1
ATOM 778 C C . GLU A 1 98 ? 24.599 -3.575 -14.536 1.00 94.81 98 GLU A C 1
ATOM 780 O O . GLU A 1 98 ? 25.307 -2.860 -13.829 1.00 94.81 98 GLU A O 1
ATOM 785 N N . GLN A 1 99 ? 23.366 -3.210 -14.895 1.00 93.88 99 GLN A N 1
ATOM 786 C CA . GLN A 1 99 ? 22.742 -1.960 -14.468 1.00 93.88 99 GLN A CA 1
ATOM 787 C C . GLN A 1 99 ? 22.758 -1.819 -12.947 1.00 93.88 99 GLN A C 1
ATOM 789 O O . GLN A 1 99 ? 23.113 -0.759 -12.446 1.00 93.88 99 GLN A O 1
ATOM 794 N N . ARG A 1 100 ? 22.422 -2.884 -12.202 1.00 92.69 100 ARG A N 1
ATOM 795 C CA . ARG A 1 100 ? 22.423 -2.858 -10.729 1.00 92.69 100 ARG A CA 1
ATOM 796 C C . ARG A 1 100 ? 23.814 -2.668 -10.127 1.00 92.69 100 ARG A C 1
ATOM 798 O O . ARG A 1 100 ? 23.919 -1.964 -9.130 1.00 92.69 100 ARG A O 1
ATOM 805 N N . LYS A 1 101 ? 24.859 -3.280 -10.698 1.00 94.06 101 LYS A N 1
ATOM 806 C CA . LYS A 1 101 ? 26.244 -3.127 -10.208 1.00 94.06 101 LYS A CA 1
ATOM 807 C C . LYS A 1 101 ? 26.750 -1.691 -10.324 1.00 94.06 101 LYS A C 1
ATOM 809 O O . LYS A 1 101 ? 27.544 -1.266 -9.496 1.00 94.06 101 LYS A O 1
ATOM 814 N N . ASN A 1 102 ? 26.284 -0.967 -11.338 1.00 94.38 102 ASN A N 1
ATOM 815 C CA . ASN A 1 102 ? 26.736 0.391 -11.631 1.00 94.38 102 ASN A CA 1
ATOM 816 C C . ASN A 1 102 ? 26.011 1.470 -10.807 1.00 94.38 102 ASN A C 1
ATOM 818 O O . ASN A 1 102 ? 26.329 2.650 -10.941 1.00 94.38 102 ASN A O 1
ATOM 822 N N . LEU A 1 103 ? 25.030 1.101 -9.975 1.00 94.31 103 LEU A N 1
ATOM 823 C CA . LEU A 1 103 ? 24.311 2.055 -9.135 1.00 94.31 103 LEU A CA 1
ATOM 824 C C . LEU A 1 103 ? 25.112 2.397 -7.881 1.00 94.31 103 LEU A C 1
ATOM 826 O O . LEU A 1 103 ? 25.535 1.520 -7.132 1.00 94.31 103 LEU A O 1
ATOM 830 N N . THR A 1 104 ? 25.228 3.689 -7.604 1.00 93.75 104 THR A N 1
ATOM 831 C CA . THR A 1 104 ? 25.705 4.223 -6.327 1.00 93.75 104 THR A CA 1
ATOM 832 C C . THR A 1 104 ? 24.535 4.875 -5.584 1.00 93.75 104 THR A C 1
ATOM 834 O O . THR A 1 104 ? 23.561 5.307 -6.201 1.00 93.75 104 THR A O 1
ATOM 837 N N . ILE A 1 105 ? 24.590 4.915 -4.249 1.00 93.12 105 ILE A N 1
ATOM 838 C CA . ILE A 1 105 ? 23.546 5.518 -3.404 1.00 93.12 105 ILE A CA 1
ATOM 839 C C . ILE A 1 105 ? 24.163 6.495 -2.410 1.00 93.12 105 ILE A C 1
ATOM 841 O O . ILE A 1 105 ? 25.264 6.274 -1.908 1.00 93.12 105 ILE A O 1
ATOM 845 N N . SER A 1 106 ? 23.445 7.572 -2.101 1.00 91.25 106 SER A N 1
ATOM 846 C CA . SER A 1 106 ? 23.823 8.471 -1.013 1.00 91.25 106 SER A CA 1
ATOM 847 C C . SER A 1 106 ? 23.645 7.785 0.342 1.00 91.25 106 SER A C 1
ATOM 849 O O . SER A 1 106 ? 22.692 7.028 0.536 1.00 91.25 106 SER A O 1
ATOM 851 N N . VAL A 1 107 ? 24.506 8.109 1.307 1.00 90.12 107 VAL A N 1
ATOM 852 C CA . VAL A 1 107 ? 24.321 7.703 2.707 1.00 90.12 107 VAL A CA 1
ATOM 853 C C . VAL A 1 107 ? 23.056 8.370 3.258 1.00 90.12 107 VAL A C 1
ATOM 855 O O . VAL A 1 107 ? 22.845 9.564 3.031 1.00 90.12 107 VAL A O 1
ATOM 858 N N . ALA A 1 108 ? 22.209 7.609 3.958 1.00 81.25 108 ALA A N 1
ATOM 859 C CA . ALA A 1 108 ? 21.073 8.172 4.682 1.00 81.25 108 ALA A CA 1
ATOM 860 C C . ALA A 1 108 ? 21.608 9.095 5.788 1.00 81.25 108 ALA A C 1
ATOM 862 O O . ALA A 1 108 ? 22.417 8.658 6.606 1.00 81.25 108 ALA A O 1
ATOM 863 N N . ARG A 1 109 ? 21.210 10.367 5.760 1.00 66.19 109 ARG A N 1
ATOM 864 C CA . ARG A 1 109 ? 21.443 11.299 6.867 1.00 66.19 109 ARG A CA 1
ATOM 865 C C . ARG A 1 109 ? 20.329 11.170 7.891 1.00 66.19 109 ARG A C 1
ATOM 867 O O . ARG A 1 109 ? 19.179 10.944 7.449 1.00 66.19 109 ARG A O 1
#